Protein AF-A0AAN7LLT8-F1 (afdb_monomer_lite)

pLDDT: mean 86.87, std 12.43, range [52.78, 97.19]

Structure (mmCIF, N/CA/C/O backbone):
data_AF-A0AAN7LLT8-F1
#
_entry.id   AF-A0AAN7LLT8-F1
#
loop_
_atom_site.group_PDB
_atom_site.id
_atom_site.type_symbol
_atom_site.label_atom_id
_atom_site.label_alt_id
_atom_site.label_comp_id
_atom_site.label_asym_id
_atom_site.label_entity_id
_atom_site.label_seq_id
_atom_site.pdbx_PDB_ins_code
_atom_sit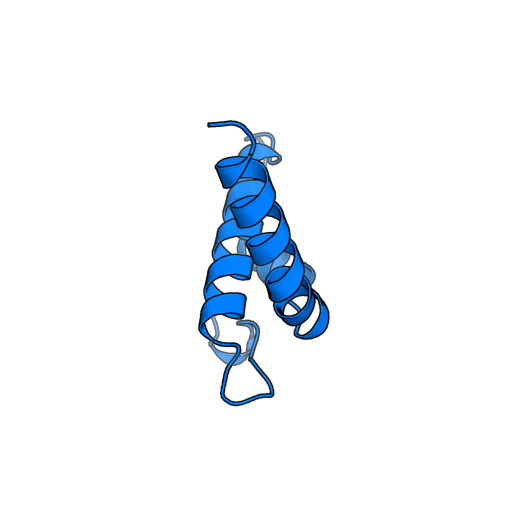e.Cartn_x
_atom_site.Cartn_y
_atom_site.Cartn_z
_atom_site.occupancy
_atom_site.B_iso_or_equiv
_atom_site.auth_seq_id
_atom_site.auth_comp_id
_atom_site.auth_asym_id
_atom_site.auth_atom_id
_atom_site.pdbx_PDB_model_num
ATOM 1 N N . MET A 1 1 ? -0.887 0.029 -18.971 1.00 52.78 1 MET A N 1
ATOM 2 C CA . MET A 1 1 ? -0.637 -0.751 -17.741 1.00 52.78 1 MET A CA 1
ATOM 3 C C . MET A 1 1 ? -1.263 -2.120 -17.950 1.00 52.78 1 MET A C 1
ATOM 5 O O . MET A 1 1 ? -2.427 -2.163 -18.327 1.00 52.78 1 MET A O 1
ATOM 9 N N . ARG A 1 2 ? -0.503 -3.216 -17.855 1.00 59.62 2 ARG A N 1
ATOM 10 C CA . ARG A 1 2 ? -1.120 -4.549 -17.876 1.00 59.62 2 ARG A CA 1
ATOM 11 C C . ARG A 1 2 ? -1.585 -4.858 -16.446 1.00 59.62 2 ARG A C 1
ATOM 13 O O . ARG A 1 2 ? -0.861 -4.552 -15.506 1.00 59.62 2 ARG A O 1
ATOM 20 N N . TRP A 1 3 ? -2.798 -5.386 -16.291 1.00 59.16 3 TRP A N 1
ATOM 21 C CA . TRP A 1 3 ? -3.414 -5.668 -14.983 1.00 59.16 3 TRP A CA 1
ATOM 22 C C . TRP A 1 3 ? -2.627 -6.698 -14.153 1.00 59.16 3 TRP A C 1
ATOM 24 O O . TRP A 1 3 ? -2.634 -6.643 -12.929 1.00 59.16 3 TRP A O 1
ATOM 34 N N . ASP A 1 4 ? -1.889 -7.587 -14.823 1.00 68.25 4 ASP A N 1
ATOM 35 C CA . ASP A 1 4 ? -0.997 -8.590 -14.223 1.00 68.25 4 ASP A CA 1
ATOM 36 C C . ASP A 1 4 ? 0.189 -7.995 -13.445 1.00 68.25 4 ASP A C 1
ATOM 38 O O . ASP A 1 4 ? 0.809 -8.696 -12.651 1.00 68.25 4 ASP A O 1
ATOM 42 N N . ARG A 1 5 ? 0.504 -6.714 -13.665 1.00 74.62 5 ARG A N 1
ATOM 43 C CA . ARG A 1 5 ? 1.611 -6.012 -13.008 1.00 74.62 5 ARG A CA 1
ATOM 44 C C . ARG A 1 5 ? 1.195 -5.182 -11.802 1.00 74.62 5 ARG A C 1
ATOM 46 O O . ARG A 1 5 ? 2.045 -4.735 -11.041 1.00 74.62 5 ARG A O 1
ATOM 53 N N . SER A 1 6 ? -0.103 -4.981 -11.593 1.00 79.81 6 SER A N 1
ATOM 54 C CA . SER A 1 6 ? -0.573 -4.327 -10.377 1.00 79.81 6 SER A CA 1
ATOM 55 C C . SER A 1 6 ? -0.427 -5.285 -9.188 1.00 79.81 6 SER A C 1
ATOM 57 O O . SER A 1 6 ? -0.840 -6.441 -9.311 1.00 79.81 6 SER A O 1
ATOM 59 N N . PRO A 1 7 ? 0.110 -4.830 -8.041 1.00 90.31 7 PRO A N 1
ATOM 60 C CA . PRO A 1 7 ? 0.202 -5.629 -6.825 1.00 90.31 7 PRO A CA 1
ATOM 61 C C . PRO A 1 7 ? -1.133 -6.292 -6.480 1.00 90.31 7 PRO A C 1
ATOM 63 O O . PRO A 1 7 ? -2.153 -5.618 -6.331 1.00 90.31 7 PRO A O 1
ATOM 66 N N . GLN A 1 8 ? -1.121 -7.618 -6.364 1.00 90.69 8 GLN A N 1
ATOM 67 C CA . GLN A 1 8 ? -2.310 -8.403 -6.050 1.00 90.69 8 GLN A CA 1
ATOM 68 C C . GLN A 1 8 ? -2.298 -8.790 -4.575 1.00 90.69 8 GLN A C 1
ATOM 70 O O . GLN A 1 8 ? -1.317 -9.340 -4.068 1.00 90.69 8 GLN A O 1
ATOM 75 N N . GLN A 1 9 ? -3.412 -8.544 -3.891 1.00 91.75 9 GLN A N 1
ATOM 76 C CA . GLN A 1 9 ? -3.615 -9.109 -2.565 1.00 91.75 9 GLN A CA 1
ATOM 77 C C . GLN A 1 9 ? -3.755 -10.632 -2.650 1.00 91.75 9 GLN A C 1
ATOM 79 O O . GLN A 1 9 ? -4.329 -11.166 -3.598 1.00 91.75 9 GLN A O 1
ATOM 84 N N . THR A 1 10 ? -3.281 -11.332 -1.625 1.00 90.69 10 THR A N 1
ATOM 85 C CA . THR A 1 10 ? -3.368 -12.799 -1.527 1.00 90.69 10 THR A CA 1
ATOM 86 C C . THR A 1 10 ? -4.387 -13.269 -0.487 1.00 90.69 10 THR A C 1
ATOM 88 O O . THR A 1 10 ? -4.571 -14.469 -0.300 1.00 90.69 10 THR A O 1
ATOM 91 N N . ASN A 1 11 ? -5.067 -12.336 0.185 1.00 92.19 11 ASN A N 1
ATOM 92 C CA . ASN A 1 11 ? -6.109 -12.603 1.173 1.00 92.19 11 ASN A CA 1
ATOM 93 C C . ASN A 1 11 ? -7.400 -11.830 0.849 1.00 92.19 11 ASN A C 1
ATOM 95 O O . ASN A 1 11 ? -7.456 -11.059 -0.107 1.00 92.19 11 ASN A O 1
ATOM 99 N N . GLY A 1 12 ? -8.452 -12.060 1.637 1.00 94.75 12 GLY A N 1
ATOM 100 C CA . GLY A 1 12 ? -9.781 -11.487 1.404 1.00 94.75 12 GLY A CA 1
ATOM 101 C C . GLY A 1 12 ? -10.066 -10.148 2.093 1.00 94.75 12 GLY A C 1
ATOM 102 O O . GLY A 1 12 ? -11.200 -9.689 2.015 1.00 94.75 12 GLY A O 1
ATOM 103 N N . TYR A 1 13 ? -9.107 -9.542 2.800 1.00 94.94 13 TYR A N 1
ATOM 104 C CA . TYR A 1 13 ? -9.397 -8.444 3.738 1.00 94.94 13 TYR A CA 1
ATOM 105 C C . TYR A 1 13 ? -8.407 -7.267 3.710 1.00 94.94 13 TYR A C 1
ATOM 107 O O . TYR A 1 13 ? -8.657 -6.265 4.378 1.00 94.94 13 TYR A O 1
ATOM 115 N N . ASP A 1 14 ? -7.316 -7.342 2.943 1.00 95.44 14 ASP A N 1
ATOM 116 C CA . ASP A 1 14 ? -6.298 -6.283 2.890 1.00 95.44 14 ASP A CA 1
ATOM 117 C C . ASP A 1 14 ? -6.430 -5.338 1.681 1.00 95.44 14 ASP A C 1
ATOM 119 O O . ASP A 1 14 ? -5.537 -4.527 1.441 1.00 95.44 14 ASP A O 1
ATOM 123 N N . CYS A 1 15 ? -7.550 -5.347 0.948 1.00 94.38 15 CYS A N 1
ATOM 124 C CA . CYS A 1 15 ? -7.721 -4.501 -0.247 1.00 94.38 15 CYS A CA 1
ATOM 125 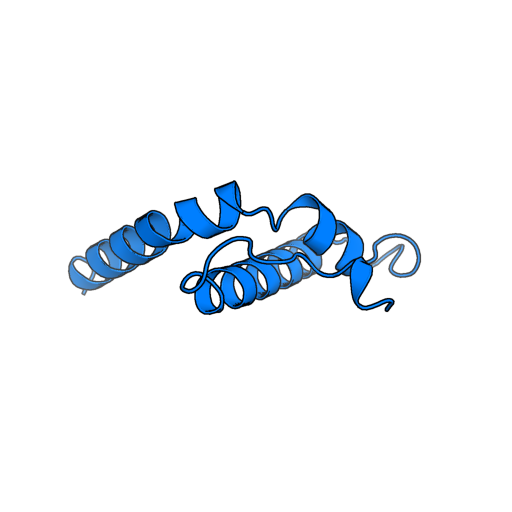C C . CYS A 1 15 ? -7.542 -3.013 0.060 1.00 94.38 15 CYS A C 1
ATOM 127 O O . CYS A 1 15 ? -6.852 -2.303 -0.670 1.00 94.38 15 CYS A O 1
ATOM 129 N N . GLY A 1 16 ? -8.089 -2.550 1.188 1.00 95.31 16 GLY A N 1
ATOM 130 C CA . GLY A 1 16 ? -7.900 -1.178 1.656 1.00 95.31 16 GLY A CA 1
ATOM 131 C C . GLY A 1 16 ? -6.440 -0.854 1.992 1.00 95.31 16 GLY A C 1
ATOM 132 O O . GLY A 1 16 ? -5.993 0.272 1.765 1.00 95.31 16 GLY A O 1
ATOM 133 N N . LEU A 1 17 ? -5.669 -1.839 2.468 1.00 96.00 17 LEU A N 1
ATOM 134 C CA . LEU A 1 17 ? -4.240 -1.672 2.735 1.00 96.00 17 LEU A CA 1
ATOM 135 C C . LEU A 1 17 ? -3.449 -1.617 1.426 1.00 96.00 17 LEU A C 1
ATOM 137 O O . LEU A 1 17 ? -2.606 -0.744 1.277 1.00 96.00 17 LEU A O 1
ATOM 141 N N . PHE A 1 18 ? -3.762 -2.445 0.431 1.00 95.69 18 PHE A N 1
ATOM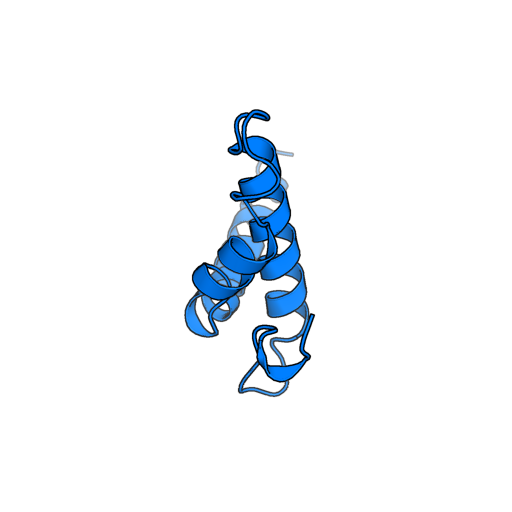 142 C CA . PHE A 1 18 ? -3.132 -2.349 -0.893 1.00 95.69 18 PHE A CA 1
ATOM 143 C C . PHE A 1 18 ? -3.394 -0.995 -1.568 1.00 95.69 18 PHE A C 1
ATOM 145 O O . PHE A 1 18 ? -2.469 -0.392 -2.118 1.00 95.69 18 PHE A O 1
ATOM 152 N N . VAL A 1 19 ? -4.620 -0.469 -1.467 1.00 95.12 19 VAL A N 1
ATOM 153 C CA . VAL A 1 19 ? -4.961 0.880 -1.955 1.00 95.12 19 VAL A CA 1
ATOM 154 C C . VAL A 1 19 ? -4.138 1.946 -1.229 1.00 95.12 19 VAL A C 1
ATOM 156 O O . VAL A 1 19 ? -3.521 2.797 -1.868 1.00 95.12 19 VAL A O 1
ATOM 159 N N . THR A 1 20 ? -4.074 1.872 0.101 1.00 96.12 20 THR A N 1
ATOM 160 C CA . THR A 1 20 ? -3.330 2.839 0.921 1.00 96.12 20 THR A CA 1
ATOM 161 C C . THR A 1 20 ? -1.823 2.788 0.637 1.00 96.12 20 THR A C 1
ATOM 163 O O . THR A 1 20 ? -1.187 3.830 0.488 1.00 96.12 20 THR A O 1
ATOM 166 N N . ALA A 1 21 ? -1.254 1.590 0.485 1.00 95.38 21 ALA A N 1
ATOM 167 C CA . ALA A 1 21 ? 0.161 1.382 0.189 1.00 95.38 21 ALA A CA 1
ATOM 168 C C . ALA A 1 21 ? 0.518 1.918 -1.201 1.00 95.38 21 ALA A C 1
ATOM 170 O O . ALA A 1 21 ? 1.551 2.560 -1.372 1.00 95.38 21 ALA A O 1
ATOM 171 N N . THR A 1 22 ? -0.371 1.712 -2.176 1.00 94.69 22 THR A N 1
ATOM 172 C CA . THR A 1 22 ? -0.225 2.258 -3.530 1.00 94.69 22 THR A CA 1
ATOM 173 C C . THR A 1 22 ? -0.216 3.783 -3.506 1.00 94.69 22 THR A C 1
ATOM 175 O O . THR A 1 22 ? 0.683 4.396 -4.078 1.00 94.69 22 THR A O 1
ATOM 178 N N . ALA A 1 23 ? -1.168 4.403 -2.803 1.00 95.38 23 ALA A N 1
ATOM 179 C CA . ALA A 1 23 ? -1.217 5.856 -2.663 1.00 95.38 23 ALA A CA 1
ATOM 180 C C . ALA A 1 23 ? 0.060 6.403 -2.005 1.00 95.38 23 ALA A C 1
ATOM 182 O O . ALA A 1 23 ? 0.664 7.339 -2.525 1.00 95.38 23 ALA A O 1
ATOM 183 N N . ARG A 1 24 ? 0.521 5.774 -0.914 1.00 95.44 24 ARG A N 1
ATOM 184 C CA . ARG A 1 24 ? 1.778 6.137 -0.242 1.00 95.44 24 ARG A CA 1
ATOM 185 C C . ARG A 1 24 ? 2.978 6.030 -1.181 1.00 95.44 24 ARG A C 1
ATOM 187 O O . ARG A 1 24 ? 3.747 6.978 -1.272 1.00 95.44 24 ARG A O 1
ATOM 194 N N . ALA A 1 25 ? 3.115 4.926 -1.917 1.00 93.56 25 ALA A N 1
ATOM 195 C CA . ALA A 1 25 ? 4.227 4.717 -2.843 1.00 93.56 25 ALA A CA 1
ATOM 196 C C . ALA A 1 25 ? 4.270 5.771 -3.962 1.00 93.56 25 ALA A C 1
ATOM 198 O O . ALA A 1 25 ? 5.355 6.236 -4.312 1.00 93.56 25 ALA A O 1
ATOM 199 N N . ILE A 1 26 ? 3.108 6.179 -4.485 1.00 92.62 26 ILE A N 1
ATOM 200 C CA . ILE A 1 26 ? 2.997 7.246 -5.490 1.00 92.62 26 ILE A CA 1
ATOM 201 C C . ILE A 1 26 ? 3.370 8.604 -4.888 1.00 92.62 26 ILE A C 1
ATOM 203 O O . ILE A 1 26 ? 4.147 9.337 -5.495 1.00 92.62 26 ILE A O 1
ATOM 207 N N . CYS A 1 27 ? 2.856 8.940 -3.702 1.00 94.19 27 CYS A N 1
ATOM 208 C CA . CYS A 1 27 ? 3.201 10.190 -3.021 1.00 94.19 27 CYS A CA 1
ATOM 209 C C . CYS A 1 27 ? 4.702 10.267 -2.710 1.00 94.19 27 CYS A C 1
ATOM 211 O O . CYS A 1 27 ? 5.337 11.277 -3.004 1.00 94.19 27 CYS A O 1
ATOM 213 N N . ASP A 1 28 ? 5.283 9.187 -2.182 1.00 91.81 28 ASP A N 1
ATOM 214 C CA . ASP A 1 28 ? 6.716 9.098 -1.897 1.00 91.81 28 ASP A CA 1
ATOM 215 C C . ASP A 1 28 ? 7.541 9.224 -3.183 1.00 91.81 28 ASP A C 1
ATOM 217 O O . ASP A 1 28 ? 8.551 9.922 -3.202 1.00 91.81 28 ASP A O 1
ATOM 221 N N . TRP A 1 29 ? 7.127 8.564 -4.269 1.00 90.81 29 TRP A N 1
ATOM 222 C CA . TRP A 1 29 ? 7.770 8.716 -5.574 1.00 90.81 29 TRP A CA 1
ATOM 223 C C . TRP A 1 29 ? 7.726 10.172 -6.049 1.00 90.81 29 TRP A C 1
ATOM 225 O O . TRP A 1 29 ? 8.753 10.707 -6.459 1.00 90.81 29 TRP A O 1
ATOM 235 N N . PHE A 1 30 ? 6.570 10.829 -5.947 1.00 88.88 30 PHE A N 1
ATOM 236 C CA . PHE A 1 30 ? 6.386 12.200 -6.414 1.00 88.88 30 PHE A CA 1
ATOM 237 C C . PHE A 1 30 ? 7.253 13.198 -5.638 1.00 88.88 30 PHE A C 1
ATOM 239 O O . PHE A 1 30 ? 7.889 14.055 -6.241 1.00 88.88 30 PHE A O 1
ATOM 246 N N . VAL A 1 31 ? 7.315 13.067 -4.309 1.00 89.44 31 VAL A N 1
ATOM 247 C CA . VAL A 1 31 ? 8.097 13.970 -3.447 1.00 89.44 31 VAL A CA 1
ATOM 248 C C . VAL A 1 31 ? 9.605 13.795 -3.645 1.00 89.44 31 VAL A C 1
ATOM 250 O O . VAL A 1 31 ? 10.344 14.771 -3.556 1.00 89.44 31 VAL A O 1
ATOM 253 N N . ASN A 1 32 ? 10.066 12.569 -3.912 1.00 85.25 32 ASN A N 1
ATOM 254 C CA . ASN A 1 32 ? 11.496 12.256 -4.003 1.00 85.25 32 ASN A CA 1
ATOM 255 C C . ASN A 1 32 ? 12.051 12.261 -5.437 1.00 85.25 32 ASN A C 1
ATOM 257 O O . ASN A 1 32 ? 13.261 12.136 -5.618 1.00 85.25 32 ASN A O 1
ATOM 261 N N . THR A 1 33 ? 11.206 12.380 -6.463 1.00 81.06 33 THR A N 1
ATOM 262 C CA . THR A 1 33 ? 11.670 12.449 -7.853 1.00 81.06 33 THR A CA 1
ATOM 263 C C . THR A 1 33 ? 12.089 13.875 -8.184 1.00 81.06 33 THR A C 1
ATOM 265 O O . THR A 1 33 ? 11.251 14.762 -8.345 1.00 81.06 33 THR A O 1
ATOM 268 N N . GLU A 1 34 ? 13.393 14.101 -8.354 1.00 69.12 34 GLU A N 1
ATOM 269 C CA . GLU A 1 34 ? 13.868 15.313 -9.016 1.00 69.12 34 GLU A CA 1
ATOM 270 C C . GLU A 1 34 ? 13.368 15.298 -10.466 1.00 69.12 34 GLU A C 1
ATOM 272 O O . GLU A 1 34 ? 13.575 14.339 -11.203 1.00 69.12 34 GLU A O 1
ATOM 277 N N . CYS A 1 35 ? 12.668 16.359 -10.861 1.00 60.09 35 CYS A N 1
ATOM 278 C CA . CYS A 1 35 ? 11.828 16.494 -12.059 1.00 60.09 35 CYS A CA 1
ATOM 279 C C . CYS A 1 35 ? 12.540 16.340 -13.430 1.00 60.09 35 CYS A C 1
ATOM 281 O O . CYS A 1 35 ? 12.026 16.797 -14.445 1.00 60.09 35 CYS A O 1
ATOM 283 N N . LYS A 1 36 ? 13.753 15.780 -13.479 1.00 60.50 36 LYS A N 1
ATOM 284 C CA . LYS A 1 36 ? 14.628 15.819 -14.655 1.00 60.50 36 LYS A CA 1
ATOM 285 C C . LYS A 1 36 ? 14.407 14.660 -15.629 1.00 60.50 36 LYS A C 1
ATOM 287 O O . LYS A 1 36 ? 14.511 14.905 -16.821 1.00 60.50 36 LYS A O 1
ATOM 292 N N . ASP A 1 37 ? 13.986 13.483 -15.153 1.00 60.88 37 ASP A N 1
ATOM 293 C CA . ASP A 1 37 ? 13.809 12.287 -15.997 1.00 60.88 37 ASP A CA 1
ATOM 294 C C . ASP A 1 37 ? 12.471 11.572 -15.729 1.00 60.88 37 ASP A C 1
ATOM 296 O O . ASP A 1 37 ? 12.415 10.431 -15.270 1.00 60.88 37 ASP A O 1
ATOM 300 N N . TRP A 1 38 ? 11.348 12.249 -15.993 1.00 64.94 38 TRP A N 1
ATOM 301 C CA . TRP A 1 38 ? 9.999 11.680 -15.807 1.00 64.94 38 TRP A CA 1
ATOM 302 C C . TRP A 1 38 ? 9.701 10.468 -16.701 1.00 64.94 38 TRP A C 1
ATOM 304 O O . TRP A 1 38 ? 8.862 9.642 -16.341 1.00 64.94 38 TRP A O 1
ATOM 314 N N . GLU A 1 39 ? 10.378 10.339 -17.845 1.00 62.06 39 GLU A N 1
ATOM 315 C CA . GLU A 1 39 ? 10.233 9.168 -18.718 1.00 62.06 39 GLU A CA 1
ATOM 316 C C . GLU A 1 39 ? 10.909 7.912 -18.140 1.00 62.06 39 GLU A C 1
ATOM 318 O O . GLU A 1 39 ? 10.403 6.808 -18.343 1.00 62.06 39 GLU A O 1
ATOM 323 N N . GLU A 1 40 ? 11.997 8.060 -17.372 1.00 62.88 40 GLU A N 1
ATOM 324 C CA . GLU A 1 40 ? 12.699 6.936 -16.730 1.00 62.88 40 GLU A CA 1
ATOM 325 C C . GLU A 1 40 ? 12.204 6.667 -15.295 1.00 62.88 40 GLU A C 1
ATOM 327 O O . GLU A 1 40 ? 12.141 5.513 -14.848 1.00 62.88 40 GLU A O 1
ATOM 332 N N . SER A 1 41 ? 11.786 7.720 -14.582 1.00 69.50 41 SER A N 1
ATOM 333 C CA . SER A 1 41 ? 11.235 7.675 -13.223 1.00 69.50 41 SER A CA 1
ATOM 334 C C . SER A 1 41 ? 9.738 7.359 -13.235 1.00 69.50 41 SER A C 1
ATOM 336 O O . SER A 1 41 ? 8.887 8.188 -12.932 1.00 69.50 41 SER A O 1
ATOM 338 N N . LEU A 1 42 ? 9.374 6.137 -13.608 1.00 84.81 42 LEU A N 1
ATOM 339 C CA . LEU A 1 42 ? 7.967 5.758 -13.703 1.00 84.81 42 LEU A CA 1
ATOM 340 C C .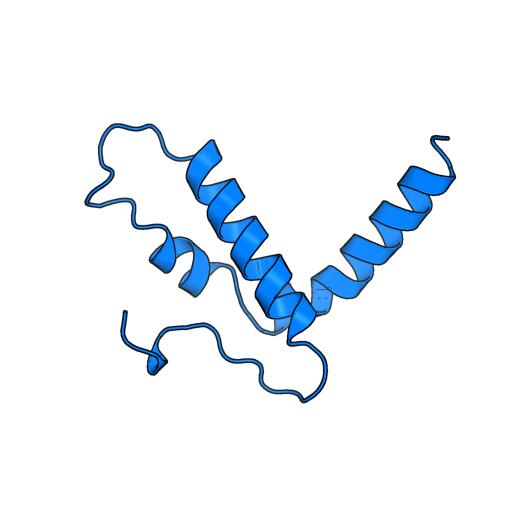 LEU A 1 42 ? 7.400 5.333 -12.339 1.00 84.81 42 LEU A C 1
ATOM 342 O O . LEU A 1 42 ? 7.816 4.320 -11.775 1.00 84.81 42 LEU A O 1
ATOM 346 N N . TRP A 1 43 ? 6.382 6.050 -11.849 1.00 87.25 43 TRP A N 1
ATOM 347 C CA . TRP A 1 43 ? 5.721 5.793 -10.557 1.00 87.25 43 TRP A CA 1
ATOM 348 C C . TRP A 1 43 ? 5.260 4.341 -10.366 1.00 87.25 43 TRP A C 1
ATOM 350 O O . TRP A 1 43 ? 5.260 3.823 -9.251 1.00 87.25 43 TRP A O 1
ATOM 360 N N . PHE A 1 44 ? 4.886 3.653 -11.448 1.00 87.62 44 PHE A N 1
ATOM 361 C CA . PHE A 1 44 ? 4.409 2.274 -11.366 1.00 87.62 44 PHE A CA 1
ATOM 362 C C . PHE A 1 44 ? 5.516 1.288 -10.973 1.00 87.62 44 PHE A C 1
ATOM 364 O O . PHE A 1 44 ? 5.209 0.280 -10.347 1.00 87.62 44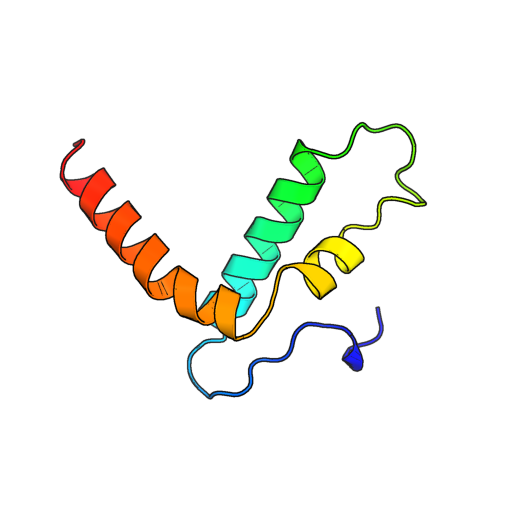 PHE A O 1
ATOM 371 N N . ARG A 1 45 ? 6.795 1.588 -11.256 1.00 87.50 45 ARG A N 1
ATOM 372 C CA . ARG A 1 45 ? 7.927 0.781 -10.765 1.00 87.50 45 ARG A CA 1
ATOM 373 C C . ARG A 1 45 ? 8.054 0.895 -9.251 1.00 87.50 45 ARG A C 1
ATOM 375 O O . ARG A 1 45 ? 8.235 -0.113 -8.581 1.00 87.50 45 ARG A O 1
ATOM 382 N N . ALA A 1 46 ? 7.886 2.104 -8.713 1.00 89.44 46 ALA A N 1
ATOM 383 C CA . ALA A 1 46 ? 7.878 2.322 -7.269 1.00 89.44 46 ALA A CA 1
ATOM 384 C C . ALA A 1 46 ? 6.708 1.589 -6.593 1.00 89.44 46 ALA A C 1
ATOM 386 O O . ALA A 1 46 ? 6.863 1.070 -5.492 1.00 89.44 46 ALA A O 1
ATOM 387 N N . VAL A 1 47 ? 5.550 1.510 -7.257 1.00 92.25 47 VAL A N 1
ATOM 388 C CA . VAL A 1 47 ? 4.405 0.721 -6.7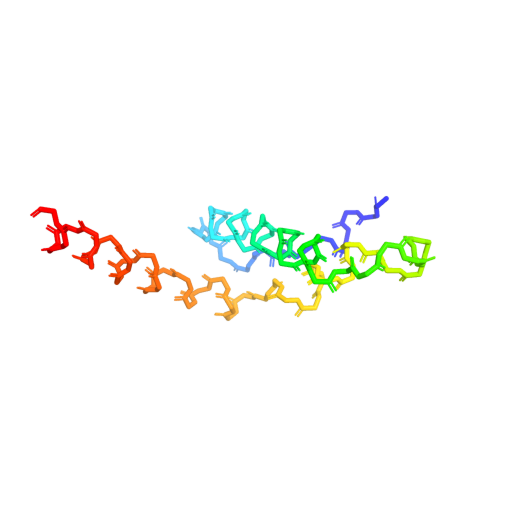78 1.00 92.25 47 VAL A CA 1
ATOM 389 C C . VAL A 1 47 ? 4.702 -0.780 -6.812 1.00 92.25 47 VAL A C 1
ATOM 391 O O . VAL A 1 47 ? 4.493 -1.439 -5.799 1.00 92.25 47 VAL A O 1
ATOM 394 N N . GLU A 1 48 ? 5.218 -1.315 -7.923 1.00 90.44 48 GLU A N 1
ATOM 395 C CA . GLU A 1 48 ? 5.608 -2.733 -8.039 1.00 90.44 48 GLU A CA 1
ATOM 396 C C . GLU A 1 48 ? 6.645 -3.141 -6.979 1.00 90.44 48 GLU A C 1
ATOM 398 O O . GLU A 1 48 ? 6.544 -4.220 -6.401 1.00 90.44 48 GLU A O 1
ATOM 403 N N . GLU A 1 49 ? 7.621 -2.276 -6.698 1.00 90.25 49 GLU A N 1
ATOM 404 C CA . GLU A 1 49 ? 8.693 -2.551 -5.740 1.00 90.25 49 GLU A CA 1
ATOM 405 C C . GLU A 1 49 ? 8.227 -2.451 -4.280 1.00 90.25 49 GLU A C 1
ATOM 407 O O . GLU A 1 49 ? 8.572 -3.294 -3.451 1.00 90.25 49 GLU A O 1
ATOM 412 N N . LYS A 1 50 ? 7.448 -1.416 -3.939 1.00 92.38 50 LYS A N 1
ATOM 413 C CA . LYS A 1 50 ? 7.128 -1.093 -2.539 1.00 92.38 50 LYS A CA 1
ATOM 414 C C . LYS A 1 50 ? 5.845 -1.744 -2.032 1.00 92.38 50 LYS A C 1
ATOM 416 O O . LYS A 1 50 ? 5.703 -1.949 -0.825 1.00 92.38 50 LYS A O 1
ATOM 421 N N . VAL A 1 51 ? 4.894 -2.059 -2.909 1.00 94.56 51 VAL A N 1
ATOM 422 C CA . VAL A 1 51 ? 3.589 -2.597 -2.503 1.00 94.56 51 VAL A CA 1
ATOM 423 C C . VAL A 1 51 ? 3.631 -4.121 -2.540 1.00 94.56 51 VAL A C 1
ATOM 425 O O . VAL A 1 51 ? 3.280 -4.766 -3.523 1.00 94.56 51 VAL A O 1
ATOM 428 N N . THR A 1 52 ? 4.054 -4.704 -1.423 1.00 93.62 52 THR A N 1
ATOM 429 C CA . THR A 1 52 ? 4.062 -6.155 -1.203 1.00 93.62 52 THR A CA 1
ATOM 430 C C . THR A 1 52 ? 2.999 -6.555 -0.181 1.00 93.62 52 THR A C 1
ATOM 432 O O . THR A 1 52 ? 2.539 -5.731 0.609 1.00 93.62 52 THR A O 1
ATOM 435 N N . ALA A 1 53 ? 2.621 -7.837 -0.147 1.00 92.19 53 ALA A N 1
ATOM 436 C CA . ALA A 1 53 ? 1.677 -8.342 0.854 1.00 92.19 53 ALA A CA 1
ATOM 437 C C . ALA A 1 53 ? 2.179 -8.134 2.296 1.00 92.19 53 ALA A C 1
ATOM 439 O O . ALA A 1 53 ? 1.389 -7.806 3.178 1.00 92.19 53 ALA A O 1
ATOM 440 N N . SER A 1 54 ? 3.488 -8.273 2.536 1.00 91.88 54 SER A N 1
ATOM 441 C CA . SER A 1 54 ? 4.091 -8.025 3.850 1.00 91.88 54 SER A CA 1
ATOM 442 C C . SER A 1 54 ? 4.082 -6.541 4.218 1.00 91.88 54 SER A C 1
ATOM 444 O O . SER A 1 54 ? 3.713 -6.207 5.343 1.00 91.88 54 SER A O 1
ATOM 446 N N . ALA A 1 55 ? 4.419 -5.652 3.275 1.00 92.12 55 ALA A N 1
ATOM 447 C CA . ALA A 1 55 ? 4.343 -4.209 3.488 1.00 92.12 55 ALA A CA 1
ATOM 448 C C . ALA A 1 55 ? 2.901 -3.771 3.789 1.00 92.12 55 ALA A C 1
ATOM 450 O O . ALA A 1 55 ? 2.660 -3.087 4.781 1.00 92.12 55 ALA A O 1
ATOM 451 N N . ALA A 1 56 ? 1.930 -4.235 2.993 1.00 93.00 56 ALA A N 1
ATOM 452 C CA . ALA A 1 56 ? 0.516 -3.941 3.201 1.00 93.00 56 ALA A CA 1
ATOM 453 C C . ALA A 1 56 ? 0.021 -4.439 4.570 1.00 93.00 56 ALA A C 1
ATOM 455 O O . ALA A 1 56 ? -0.634 -3.683 5.283 1.00 93.00 56 ALA A O 1
ATOM 456 N N . ALA A 1 57 ? 0.380 -5.663 4.977 1.00 91.25 57 ALA A N 1
ATOM 457 C CA . ALA A 1 57 ? 0.006 -6.208 6.282 1.00 91.25 57 ALA A CA 1
ATOM 458 C C . ALA A 1 57 ? 0.588 -5.391 7.453 1.00 91.25 57 ALA A C 1
ATOM 460 O O . ALA A 1 57 ? -0.114 -5.135 8.436 1.00 91.25 57 ALA A O 1
ATOM 461 N N . GLY A 1 58 ? 1.841 -4.935 7.337 1.00 93.94 58 GLY A N 1
ATOM 462 C CA . GLY A 1 58 ? 2.503 -4.095 8.342 1.00 93.94 58 GLY A CA 1
ATOM 463 C C . GLY A 1 58 ? 1.791 -2.761 8.578 1.00 93.94 58 GLY A C 1
ATOM 464 O O . GLY A 1 58 ? 1.664 -2.317 9.724 1.00 93.94 58 GLY A O 1
ATOM 465 N N . MET A 1 59 ? 1.213 -2.175 7.525 1.00 95.38 59 MET A N 1
ATOM 466 C CA . MET A 1 59 ? 0.529 -0.886 7.626 1.00 95.38 59 MET A CA 1
ATOM 467 C C . MET A 1 59 ? -0.672 -0.890 8.570 1.00 95.38 59 MET A C 1
ATOM 469 O O . MET A 1 59 ? -1.037 0.166 9.079 1.00 95.38 59 MET A O 1
ATOM 473 N N . ARG A 1 60 ? -1.293 -2.045 8.843 1.00 92.56 60 ARG A N 1
ATOM 474 C CA . ARG A 1 60 ? -2.392 -2.122 9.818 1.00 92.56 60 ARG A CA 1
ATOM 475 C C . ARG A 1 60 ? -1.945 -1.616 11.193 1.00 92.56 60 ARG A C 1
ATOM 477 O O . ARG A 1 60 ? -2.669 -0.852 11.829 1.00 92.56 60 ARG A O 1
ATOM 484 N N . ASN A 1 61 ? -0.745 -2.011 11.619 1.00 95.44 61 ASN A N 1
ATOM 485 C CA . ASN A 1 61 ? -0.162 -1.552 12.876 1.00 95.44 61 ASN A CA 1
ATOM 486 C C . ASN A 1 61 ? 0.307 -0.098 12.766 1.00 95.44 61 ASN A C 1
ATOM 488 O O . ASN A 1 61 ? 0.054 0.679 13.678 1.00 95.44 61 ASN A O 1
ATOM 492 N N . GLU A 1 62 ? 0.913 0.298 11.643 1.00 96.38 62 GLU A N 1
ATOM 493 C CA . GLU A 1 62 ? 1.348 1.689 11.433 1.00 96.38 62 GLU A CA 1
ATOM 494 C C . GLU A 1 62 ? 0.179 2.681 11.517 1.00 96.38 62 GLU A C 1
ATOM 496 O O . GLU A 1 62 ? 0.289 3.708 12.181 1.00 96.38 62 GLU A O 1
ATOM 501 N N . ILE A 1 63 ? -0.957 2.364 10.886 1.00 96.19 63 ILE A N 1
ATOM 502 C CA . ILE A 1 63 ? -2.172 3.189 10.924 1.00 96.19 63 ILE A CA 1
ATOM 503 C C . ILE A 1 63 ? -2.712 3.271 12.354 1.00 96.19 63 ILE A C 1
ATOM 505 O O . ILE A 1 63 ? -3.053 4.357 12.819 1.00 96.19 63 ILE A O 1
ATOM 509 N N . LEU A 1 64 ? -2.775 2.142 13.066 1.00 96.38 64 LEU A N 1
ATOM 510 C CA . LEU A 1 64 ? -3.250 2.111 14.448 1.00 96.38 64 LEU A CA 1
ATOM 511 C C . LEU A 1 64 ? -2.384 2.984 15.366 1.00 96.38 64 LEU A C 1
ATOM 513 O O . LEU A 1 64 ? -2.923 3.768 16.148 1.00 96.38 64 LEU A O 1
ATOM 517 N N . GLU A 1 65 ? -1.061 2.869 15.265 1.00 96.88 65 GLU A N 1
ATOM 518 C CA . GLU A 1 65 ? -0.138 3.668 16.071 1.00 96.88 65 GLU A CA 1
ATOM 519 C C . GLU A 1 65 ? -0.211 5.157 15.713 1.00 96.88 65 GLU A C 1
ATOM 521 O O . GLU A 1 65 ? -0.243 5.995 16.613 1.00 96.88 65 GLU A O 1
ATOM 526 N N . GLN A 1 66 ? -0.356 5.505 14.429 1.00 96.19 66 GLN A N 1
ATOM 527 C CA . GLN A 1 66 ? -0.585 6.895 14.021 1.00 96.19 66 GLN A CA 1
ATOM 528 C C . GLN A 1 66 ? -1.891 7.463 14.590 1.00 96.19 66 GLN A C 1
ATOM 530 O O . GLN A 1 66 ? -1.892 8.580 15.106 1.00 96.19 66 GLN A O 1
ATOM 535 N N . ILE A 1 67 ? -2.992 6.705 14.555 1.00 96.75 67 ILE A N 1
ATOM 536 C CA . ILE A 1 67 ? -4.271 7.134 15.141 1.00 96.75 67 ILE A CA 1
ATOM 537 C C . ILE A 1 67 ? -4.111 7.381 16.644 1.00 96.75 67 ILE A C 1
ATOM 539 O O . ILE A 1 67 ? -4.488 8.447 17.126 1.00 96.75 67 ILE A O 1
ATOM 543 N N . LYS A 1 68 ? -3.514 6.437 17.385 1.00 97.19 68 LYS A N 1
ATOM 544 C CA . LYS A 1 68 ? -3.264 6.593 18.828 1.00 97.19 68 LYS A CA 1
ATOM 545 C C . LYS A 1 68 ? -2.408 7.821 19.122 1.00 97.19 68 LYS A C 1
ATOM 547 O O . LYS A 1 68 ? -2.745 8.600 20.009 1.00 97.19 68 LYS A O 1
ATOM 552 N N . HIS A 1 69 ? -1.331 8.017 18.362 1.00 96.62 69 HIS A N 1
ATOM 553 C CA . HIS A 1 69 ? -0.455 9.172 18.513 1.00 96.62 69 HIS A CA 1
ATOM 554 C C . HIS A 1 69 ? -1.220 10.488 18.309 1.00 96.62 69 HIS A C 1
ATOM 556 O O . HIS A 1 69 ? -1.127 11.387 19.144 1.00 96.62 69 HIS A O 1
ATOM 562 N N . LEU A 1 70 ? -2.025 10.585 17.245 1.00 96.19 70 LEU A N 1
ATOM 563 C CA . LEU A 1 70 ? -2.850 11.762 16.942 1.00 96.19 70 LEU A CA 1
ATOM 564 C C . LEU A 1 70 ? -3.955 12.016 17.978 1.00 96.19 70 LEU A C 1
ATOM 566 O O . LEU A 1 70 ? -4.368 13.156 18.158 1.00 96.19 70 LEU A O 1
ATOM 570 N N . MET A 1 71 ? -4.436 10.978 18.667 1.00 95.50 71 MET A N 1
ATOM 571 C CA . MET A 1 71 ? -5.386 11.131 19.774 1.00 95.50 71 MET A CA 1
ATOM 572 C C . MET A 1 71 ? -4.736 11.703 21.039 1.00 95.50 71 MET A C 1
ATOM 574 O O . MET A 1 71 ? -5.415 12.384 21.799 1.00 95.50 71 MET A O 1
ATOM 578 N N . VAL A 1 72 ? -3.450 11.423 21.271 1.00 92.88 72 VAL A N 1
ATOM 579 C CA . VAL A 1 72 ? -2.694 11.919 22.437 1.00 92.88 72 VAL A CA 1
ATOM 580 C C . VAL A 1 72 ? -2.140 13.326 22.205 1.00 92.88 72 VAL A C 1
ATOM 582 O O . VAL A 1 72 ? -2.007 14.095 23.149 1.00 92.88 72 VAL A O 1
ATOM 585 N N . THR A 1 73 ? -1.824 13.679 20.958 1.00 83.25 73 THR A N 1
ATOM 586 C CA . THR A 1 73 ? -1.292 15.006 20.585 1.00 83.25 73 THR A CA 1
ATOM 587 C C . THR A 1 73 ? -2.375 16.079 20.402 1.00 83.25 73 THR A C 1
ATOM 589 O O . THR A 1 73 ? -2.083 17.152 19.873 1.00 83.25 73 THR A O 1
ATOM 592 N N . LYS A 1 74 ? -3.610 15.802 20.837 1.00 54.16 74 LYS A N 1
ATOM 593 C CA . LYS A 1 74 ? -4.772 16.684 20.700 1.00 54.16 74 LYS A CA 1
ATOM 594 C C . LYS A 1 74 ? -5.133 17.393 22.000 1.00 54.16 74 LYS A C 1
ATOM 596 O O . LYS A 1 74 ? -5.035 16.748 23.065 1.00 54.16 74 LYS A O 1
#

Radius of gyration: 14.51 Å; chains: 1; bounding box: 24×30×41 Å

Foldseek 3Di:
DDPVQQADAPDDPLPVLLVVQLVVLLVVLVVPDDPPCPVVSDSSVSSSVRRHNVNSVVVVVVVVVVVVVVVVVD

InterPro domains:
  IPR038765 Papain-like cysteine peptidase superfamily [SSF54001] (4-71)
  IPR044613 NEDD8-specific protease 1/2-like [PTHR46468] (5-72)

Sequence (74 aa):
MRWDRSPQQTNGYDCGLFVTATARAICDWFVNTECKDWEESLWFRAVEEKVTASAAAGMRNEILEQIKHLMVTK

Secondary structure (DSSP, 8-state):
--GGGSPPPSSSS-HHHHHHHHHHHHHHHHHH--TT-TTTS-HHHHHHHH--HHHHHHHHHHHHHHHHHHHH--

Organism: Trapa natans (NCBI:txid22666)